Protein AF-A0AAX6HJN3-F1 (afdb_monomer_lite)

Secondary structure (DSSP, 8-state):
-PPEEEEEEEEEE--------GGGTTEEEEEEEEEE-STT-EEEEEPPPEESS-SSSSPPEEEEEEEEEEE--TT--HHHHHHTTTSSS-SEEEEEEEEEESSEETTEEPPPEEEEEEEEEHHHHHTSTTS-------

Structure (mmCIF, N/CA/C/O backbone):
data_AF-A0AAX6HJN3-F1
#
_entry.id   AF-A0AAX6HJN3-F1
#
loop_
_atom_site.group_PDB
_atom_site.id
_atom_site.type_symbol
_atom_site.label_atom_id
_atom_site.label_alt_id
_atom_site.label_comp_id
_atom_site.label_asym_id
_atom_site.label_entity_id
_atom_site.label_seq_id
_atom_site.pdbx_PDB_ins_code
_atom_site.Cartn_x
_atom_site.Cartn_y
_atom_site.Cartn_z
_atom_site.occupancy
_atom_site.B_iso_or_equiv
_atom_site.auth_seq_id
_atom_site.auth_comp_id
_atom_site.auth_asym_id
_atom_site.auth_atom_id
_atom_site.pdbx_PDB_model_num
ATOM 1 N N . MET A 1 1 ? -15.073 -3.217 27.275 1.00 48.47 1 MET A N 1
ATOM 2 C CA . MET A 1 1 ? -13.677 -3.539 26.899 1.00 48.47 1 MET A CA 1
ATOM 3 C C . MET A 1 1 ? -13.360 -2.800 25.612 1.00 48.47 1 MET A C 1
ATOM 5 O O . MET A 1 1 ? -14.174 -2.862 24.703 1.00 48.47 1 MET A O 1
ATOM 9 N N . ALA A 1 2 ? -12.245 -2.070 25.548 1.00 55.09 2 ALA A N 1
ATOM 10 C CA . ALA A 1 2 ? -11.807 -1.450 24.298 1.00 55.09 2 ALA A CA 1
ATOM 11 C C . ALA A 1 2 ? -11.325 -2.554 23.348 1.00 55.09 2 ALA A C 1
ATOM 13 O O . ALA A 1 2 ? -10.471 -3.352 23.735 1.00 55.09 2 ALA A O 1
ATOM 14 N N . ARG A 1 3 ? -11.895 -2.627 22.144 1.00 64.25 3 ARG A N 1
ATOM 15 C CA . ARG A 1 3 ? -11.409 -3.521 21.091 1.00 64.25 3 ARG A CA 1
ATOM 16 C C . ARG A 1 3 ? -10.126 -2.949 20.493 1.00 64.25 3 ARG A C 1
ATOM 18 O O . ARG A 1 3 ? -9.947 -1.734 20.440 1.00 64.25 3 ARG A O 1
ATOM 25 N N . LEU A 1 4 ? -9.223 -3.840 20.102 1.00 71.56 4 LEU A N 1
ATOM 26 C CA . LEU A 1 4 ? -8.003 -3.516 19.372 1.00 71.56 4 LEU A CA 1
ATOM 27 C C . LEU A 1 4 ? -8.235 -3.898 17.912 1.00 71.56 4 LEU A C 1
ATOM 29 O O . LEU A 1 4 ? -8.730 -4.992 17.641 1.00 71.56 4 LEU A O 1
ATOM 33 N N . LEU A 1 5 ? -7.880 -3.010 16.987 1.00 75.00 5 LEU A N 1
ATOM 34 C CA . LEU A 1 5 ? -7.784 -3.362 15.575 1.00 75.00 5 LEU A CA 1
ATOM 35 C C . LEU A 1 5 ? -6.346 -3.799 15.311 1.00 75.00 5 LEU A C 1
ATOM 37 O O . LEU A 1 5 ? -5.433 -2.976 15.360 1.00 75.00 5 LEU A O 1
ATOM 41 N N . GLN A 1 6 ? -6.158 -5.083 15.026 1.00 81.50 6 GLN A N 1
ATOM 42 C CA . GLN A 1 6 ? -4.899 -5.614 14.522 1.00 81.50 6 GLN A CA 1
ATOM 43 C C . GLN A 1 6 ? -5.065 -5.909 13.032 1.00 81.50 6 GLN A C 1
ATOM 45 O O . GLN A 1 6 ? -5.999 -6.603 12.636 1.00 81.50 6 GLN A O 1
ATOM 50 N N . CYS A 1 7 ? -4.178 -5.362 12.206 1.00 81.88 7 CYS A N 1
ATOM 51 C CA . CYS A 1 7 ? -4.206 -5.548 10.761 1.00 81.88 7 CYS A CA 1
ATOM 52 C C . CYS A 1 7 ? -2.803 -5.816 10.225 1.00 81.88 7 CYS A C 1
ATOM 54 O O . CYS A 1 7 ? -1.824 -5.214 10.663 1.00 81.88 7 CYS A O 1
ATOM 56 N N . ASP A 1 8 ? -2.735 -6.699 9.236 1.00 89.31 8 ASP A N 1
ATOM 57 C CA . ASP A 1 8 ? -1.552 -6.959 8.443 1.00 89.31 8 ASP A CA 1
ATOM 58 C C . ASP A 1 8 ? -1.795 -6.544 6.998 1.00 89.31 8 ASP A C 1
ATOM 60 O O . ASP A 1 8 ? -2.723 -7.024 6.349 1.00 89.31 8 ASP A O 1
ATOM 64 N N . VAL A 1 9 ? -0.926 -5.682 6.479 1.00 91.38 9 VAL A N 1
ATOM 65 C CA . VAL A 1 9 ? -0.953 -5.272 5.075 1.00 91.38 9 VAL A CA 1
ATOM 66 C C . VAL A 1 9 ? 0.311 -5.776 4.404 1.00 91.38 9 VAL A C 1
ATOM 68 O O . VAL A 1 9 ? 1.419 -5.416 4.805 1.00 91.38 9 VAL A O 1
ATOM 71 N N . ALA A 1 10 ? 0.137 -6.601 3.372 1.00 93.12 10 ALA A N 1
ATOM 72 C CA . ALA A 1 10 ? 1.219 -7.095 2.535 1.00 93.12 10 ALA A CA 1
ATOM 73 C C . ALA A 1 10 ? 1.133 -6.476 1.136 1.00 93.12 10 ALA A C 1
ATOM 75 O O . ALA A 1 10 ? 0.117 -6.588 0.453 1.00 93.12 10 ALA A O 1
ATOM 76 N N . VAL A 1 11 ? 2.219 -5.844 0.697 1.00 94.06 11 VAL A N 1
ATOM 77 C CA . VAL A 1 11 ? 2.393 -5.404 -0.688 1.00 94.06 11 VAL A CA 1
ATOM 78 C C . VAL A 1 11 ? 3.247 -6.454 -1.384 1.00 94.06 11 VAL A C 1
ATOM 80 O O . VAL A 1 11 ? 4.446 -6.558 -1.132 1.00 94.06 11 VAL A O 1
ATOM 83 N N . VAL A 1 12 ? 2.611 -7.254 -2.239 1.00 92.69 12 VAL A N 1
ATOM 84 C CA . VAL A 1 12 ? 3.250 -8.407 -2.887 1.00 92.69 12 VAL A CA 1
ATOM 85 C C . VAL A 1 12 ? 3.988 -7.961 -4.144 1.00 92.69 12 VAL A C 1
ATOM 87 O O . VAL A 1 12 ? 5.215 -7.854 -4.158 1.00 92.69 12 VAL A O 1
ATOM 90 N N . ARG A 1 13 ? 3.244 -7.645 -5.209 1.00 90.44 13 ARG A N 1
ATOM 91 C CA . ARG A 1 13 ? 3.823 -7.335 -6.516 1.00 90.44 13 ARG A CA 1
ATOM 92 C C . ARG A 1 13 ? 2.975 -6.374 -7.329 1.00 90.44 13 ARG A C 1
ATOM 94 O O . ARG A 1 13 ? 1.787 -6.209 -7.081 1.00 90.44 13 ARG A O 1
ATOM 101 N N . LEU A 1 14 ? 3.604 -5.805 -8.347 1.00 88.00 14 LEU A N 1
ATOM 102 C CA . LEU A 1 14 ? 2.959 -5.050 -9.409 1.00 88.00 14 LEU A CA 1
ATOM 103 C C . LEU A 1 14 ? 3.058 -5.847 -10.713 1.00 88.00 14 LEU A C 1
ATOM 105 O O . LEU A 1 14 ? 4.131 -6.334 -11.063 1.00 88.00 14 LEU A O 1
ATOM 109 N N . ALA A 1 15 ? 1.943 -5.973 -11.427 1.00 84.00 15 ALA A N 1
ATOM 110 C CA . ALA A 1 15 ? 1.882 -6.596 -12.747 1.00 84.00 15 ALA A CA 1
ATOM 111 C C . ALA A 1 15 ? 1.626 -5.540 -13.829 1.00 84.00 15 ALA A C 1
ATOM 113 O O . ALA A 1 15 ? 1.154 -4.446 -13.524 1.00 84.00 15 ALA A O 1
ATOM 114 N N . ASN A 1 16 ? 1.922 -5.892 -15.083 1.00 75.06 16 ASN A N 1
ATOM 115 C CA . ASN A 1 16 ? 1.588 -5.103 -16.276 1.00 75.06 16 ASN A CA 1
ATOM 116 C C . ASN A 1 16 ? 2.106 -3.655 -16.237 1.00 75.06 16 ASN A C 1
ATOM 118 O O . ASN A 1 16 ? 1.467 -2.738 -16.753 1.00 75.06 16 ASN A O 1
ATOM 122 N N . LEU A 1 17 ? 3.266 -3.428 -15.609 1.00 71.69 17 LEU A N 1
ATOM 123 C CA . LEU A 1 17 ? 3.943 -2.140 -15.700 1.00 71.69 17 LEU A CA 1
ATOM 124 C C . LEU A 1 17 ? 4.731 -2.088 -17.009 1.00 71.69 17 LEU A C 1
ATOM 126 O O . LEU A 1 17 ? 5.962 -2.162 -17.019 1.00 71.69 17 LEU A O 1
ATOM 130 N N . ASP A 1 18 ? 4.001 -1.978 -18.111 1.00 62.25 18 ASP A N 1
ATOM 131 C CA . ASP A 1 18 ? 4.603 -1.849 -19.424 1.00 62.25 18 ASP A CA 1
ATOM 132 C C . ASP A 1 18 ? 5.165 -0.434 -19.563 1.00 62.25 18 ASP A C 1
ATOM 134 O O . ASP A 1 18 ? 4.449 0.557 -19.685 1.00 62.25 18 ASP A O 1
ATOM 138 N N . VAL A 1 19 ? 6.494 -0.363 -19.503 1.00 55.97 19 VAL A N 1
ATOM 139 C CA . VAL A 1 19 ? 7.313 0.794 -19.870 1.00 55.97 19 VAL A CA 1
ATOM 140 C C . VAL A 1 19 ? 7.039 2.038 -19.018 1.00 55.97 19 VAL A C 1
ATOM 142 O O . VAL A 1 19 ? 6.317 2.967 -19.385 1.00 55.97 19 VAL A O 1
ATOM 145 N N . LEU A 1 20 ? 7.746 2.139 -17.888 1.00 62.28 20 LEU A N 1
ATOM 146 C CA . LEU A 1 20 ? 8.000 3.464 -17.328 1.00 62.28 20 LEU A CA 1
ATOM 147 C C . LEU A 1 20 ? 8.730 4.311 -18.385 1.00 62.28 20 LEU A C 1
ATOM 149 O O . LEU A 1 20 ? 9.643 3.805 -19.041 1.00 62.28 20 LEU A O 1
ATOM 153 N N . PRO A 1 21 ? 8.360 5.593 -18.558 1.00 60.59 21 PRO A N 1
ATOM 154 C CA . PRO A 1 21 ? 8.967 6.428 -19.585 1.00 60.59 21 PRO A CA 1
ATOM 155 C C . PRO A 1 21 ? 10.487 6.523 -19.369 1.00 60.59 21 PRO A C 1
ATOM 157 O O . PRO A 1 21 ? 10.930 6.449 -18.223 1.00 60.59 21 PRO A O 1
ATOM 160 N N . PRO A 1 22 ? 11.297 6.782 -20.413 1.00 59.22 22 PRO A N 1
ATOM 161 C CA . PRO A 1 22 ? 12.752 6.951 -20.285 1.00 59.22 22 PRO A CA 1
ATOM 162 C C . PRO A 1 22 ? 13.160 7.985 -19.221 1.00 59.22 22 PRO A C 1
ATOM 164 O O . PRO A 1 22 ? 14.198 7.868 -18.576 1.00 59.22 22 PRO A O 1
ATOM 167 N N . SER A 1 23 ? 12.291 8.970 -18.968 1.00 59.56 23 SER A N 1
ATOM 168 C CA . SER A 1 23 ? 12.425 9.967 -17.898 1.00 59.56 23 SER A CA 1
ATOM 169 C C . SER A 1 23 ? 12.353 9.402 -16.469 1.00 59.56 23 SER A C 1
ATOM 171 O O . SER A 1 23 ? 12.598 10.136 -15.511 1.00 59.56 23 SER A O 1
ATOM 173 N N . ALA A 1 24 ? 12.018 8.119 -16.311 1.00 65.19 24 ALA A N 1
ATOM 174 C CA . ALA A 1 24 ? 12.027 7.386 -15.052 1.00 65.19 24 ALA A CA 1
ATOM 175 C C . ALA A 1 24 ? 13.386 6.734 -14.742 1.00 65.19 24 ALA A C 1
ATOM 177 O O . ALA A 1 24 ? 13.545 6.209 -13.640 1.00 65.19 24 ALA A O 1
ATOM 178 N N . ALA A 1 25 ? 14.371 6.796 -15.647 1.00 71.50 25 ALA A N 1
ATOM 179 C CA . ALA A 1 25 ? 15.737 6.369 -15.353 1.00 71.50 25 ALA A CA 1
ATOM 180 C C . ALA A 1 25 ? 16.269 7.079 -14.090 1.00 71.50 25 ALA A C 1
ATOM 182 O O . ALA A 1 25 ? 16.057 8.279 -13.896 1.00 71.50 25 ALA A O 1
ATOM 183 N N . GLY A 1 26 ? 16.899 6.325 -13.183 1.00 76.62 26 GLY A N 1
ATOM 184 C CA . GLY A 1 26 ? 17.359 6.850 -11.887 1.00 76.62 26 GLY A CA 1
ATOM 185 C C . GLY A 1 26 ? 16.230 7.247 -10.921 1.00 76.62 26 GLY A C 1
ATOM 186 O O . GLY A 1 26 ? 16.444 8.022 -9.983 1.00 76.62 26 GLY A O 1
ATOM 187 N N . SER A 1 27 ? 15.010 6.763 -11.158 1.00 83.62 27 SER A N 1
ATOM 188 C CA . SER A 1 27 ? 13.889 6.888 -10.225 1.00 83.62 27 SER A CA 1
ATOM 189 C C . SER A 1 27 ? 13.656 5.590 -9.466 1.00 83.62 27 SER A C 1
ATOM 191 O O . SER A 1 27 ? 14.147 4.530 -9.847 1.00 83.62 27 SER A O 1
ATOM 193 N N . HIS A 1 28 ? 12.865 5.679 -8.402 1.00 88.44 28 HIS A N 1
ATOM 194 C CA . HIS A 1 28 ? 12.429 4.526 -7.634 1.00 88.44 28 HIS A CA 1
ATOM 195 C C . HIS A 1 28 ? 10.911 4.470 -7.495 1.00 88.44 28 HIS A C 1
ATOM 197 O O . HIS A 1 28 ? 10.273 5.496 -7.231 1.00 88.44 28 HIS A O 1
ATOM 203 N N . LEU A 1 29 ? 10.364 3.263 -7.606 1.00 89.94 29 LEU A N 1
ATOM 204 C CA . LEU A 1 29 ? 8.993 2.914 -7.272 1.00 89.94 29 LEU A CA 1
ATOM 205 C C . LEU A 1 29 ? 8.866 2.585 -5.790 1.00 89.94 29 LEU A C 1
ATOM 207 O O . LEU A 1 29 ? 9.736 1.944 -5.208 1.00 89.94 29 LEU A O 1
ATOM 211 N N . PHE A 1 30 ? 7.755 2.977 -5.191 1.00 93.31 30 PHE A N 1
ATOM 212 C CA . PHE A 1 30 ? 7.329 2.495 -3.884 1.00 93.31 30 PHE A CA 1
ATOM 213 C C . PHE A 1 30 ? 5.808 2.551 -3.811 1.00 93.31 30 PHE A C 1
ATOM 215 O O . PHE A 1 30 ? 5.179 3.388 -4.468 1.00 93.31 30 PHE A O 1
ATOM 222 N N . VAL A 1 31 ? 5.225 1.672 -3.007 1.00 94.69 31 VAL A N 1
ATOM 223 C CA . VAL A 1 31 ? 3.812 1.748 -2.663 1.00 94.69 31 VAL A CA 1
ATOM 224 C C . VAL A 1 31 ? 3.696 2.539 -1.373 1.00 94.69 31 VAL A C 1
ATOM 226 O O . VAL A 1 31 ? 4.447 2.348 -0.418 1.00 94.69 31 VAL A O 1
ATOM 229 N N . ARG A 1 32 ? 2.765 3.480 -1.363 1.00 95.81 32 ARG A N 1
ATOM 230 C CA . ARG A 1 32 ? 2.338 4.169 -0.156 1.00 95.81 32 ARG A CA 1
ATOM 231 C C . ARG A 1 32 ? 0.921 3.752 0.138 1.00 95.81 32 ARG A C 1
ATOM 233 O O . ARG A 1 32 ? 0.095 3.842 -0.758 1.00 95.81 32 ARG A O 1
ATOM 240 N N . TYR A 1 33 ? 0.623 3.385 1.370 1.00 94.06 33 TYR A N 1
ATOM 241 C CA . TYR A 1 33 ? -0.754 3.140 1.758 1.00 94.06 33 TYR A CA 1
ATOM 242 C C . TYR A 1 33 ? -1.147 3.869 3.029 1.00 94.06 33 TYR A C 1
ATOM 244 O O . TYR A 1 33 ? -0.301 4.327 3.806 1.00 94.06 33 TYR A O 1
ATOM 252 N N . TYR A 1 34 ? -2.457 4.034 3.180 1.00 90.25 34 TYR A N 1
ATOM 253 C CA . TYR A 1 34 ? -3.063 4.772 4.267 1.00 90.25 34 TYR A CA 1
ATOM 254 C C . TYR A 1 34 ? -4.104 3.923 4.976 1.00 90.25 34 TYR A C 1
ATOM 256 O O . TYR A 1 34 ? -4.993 3.363 4.338 1.00 90.25 34 TYR A O 1
ATOM 264 N N . ILE A 1 35 ? -4.010 3.895 6.300 1.00 85.69 35 ILE A N 1
ATOM 265 C CA . ILE A 1 35 ? -4.971 3.235 7.179 1.00 85.69 35 ILE A CA 1
ATOM 266 C C . ILE A 1 35 ? -5.645 4.313 8.013 1.00 85.69 35 ILE A C 1
ATOM 268 O O . ILE A 1 35 ? -4.973 5.037 8.751 1.00 85.69 35 ILE A O 1
ATOM 272 N N . ALA A 1 36 ? -6.959 4.458 7.864 1.00 78.56 36 ALA A N 1
ATOM 273 C CA . ALA A 1 36 ? -7.739 5.354 8.703 1.00 78.56 36 ALA A CA 1
ATOM 274 C C . ALA A 1 36 ? -7.740 4.840 10.151 1.00 78.56 36 ALA A C 1
ATOM 276 O O . ALA A 1 36 ? -7.937 3.654 10.389 1.00 78.56 36 ALA A O 1
ATOM 277 N N . ILE A 1 37 ? -7.513 5.742 11.106 1.00 74.50 37 ILE A N 1
ATOM 278 C CA . ILE A 1 37 ? -7.500 5.436 12.549 1.00 74.50 37 ILE A CA 1
ATOM 279 C C . ILE A 1 37 ? -8.503 6.306 13.316 1.00 74.50 37 ILE A C 1
ATOM 281 O O . ILE A 1 37 ? -8.273 6.656 14.471 1.00 74.50 37 ILE A O 1
ATOM 285 N N . GLY A 1 38 ? -9.569 6.727 12.630 1.00 69.12 38 GLY A N 1
ATOM 286 C CA . GLY A 1 38 ? -10.606 7.585 13.194 1.00 69.12 38 GLY A CA 1
ATOM 287 C C . GLY A 1 38 ? -10.204 9.047 13.386 1.00 69.12 38 GLY A C 1
ATOM 288 O O . GLY A 1 38 ? -9.066 9.463 13.155 1.00 69.12 38 GLY A O 1
ATOM 289 N N . GLY A 1 39 ? -11.184 9.884 13.738 1.00 68.75 39 GLY A N 1
ATOM 290 C CA . GLY A 1 39 ? -10.975 11.317 13.994 1.00 68.75 39 GLY A CA 1
ATOM 291 C C . GLY A 1 39 ? -10.359 12.108 12.827 1.00 68.75 39 GLY A C 1
ATOM 292 O O . GLY A 1 39 ? -9.673 13.104 13.057 1.00 68.75 39 GLY A O 1
ATOM 293 N N . GLY A 1 40 ? -10.534 11.644 11.582 1.00 73.00 40 GLY A N 1
ATOM 294 C CA . GLY A 1 40 ? -9.900 12.221 10.387 1.00 73.00 40 GLY A CA 1
ATOM 295 C C . GLY A 1 40 ? -8.389 11.973 10.280 1.00 73.00 40 GLY A C 1
ATOM 296 O O . GLY A 1 40 ? -7.733 12.525 9.395 1.00 73.00 40 GLY A O 1
ATOM 297 N N . LYS A 1 41 ? -7.822 11.154 11.171 1.00 77.00 41 LYS A N 1
ATOM 298 C CA . LYS A 1 41 ? -6.408 10.781 11.181 1.00 77.00 41 LYS A CA 1
ATOM 299 C C . LYS A 1 41 ? -6.199 9.491 10.393 1.00 77.00 41 LYS A C 1
ATOM 301 O O . LYS A 1 41 ? -7.069 8.625 10.314 1.00 77.00 41 LYS A O 1
ATOM 306 N N . ARG A 1 42 ? -5.005 9.359 9.821 1.00 84.50 42 ARG A N 1
ATOM 307 C CA . ARG A 1 42 ? -4.576 8.162 9.097 1.00 84.50 42 ARG A CA 1
ATOM 308 C C . ARG A 1 42 ? -3.102 7.889 9.329 1.00 84.50 42 ARG A C 1
ATOM 310 O O . ARG A 1 42 ? -2.301 8.824 9.381 1.00 84.50 42 ARG A O 1
ATOM 317 N N . ILE A 1 43 ? -2.750 6.617 9.415 1.00 86.44 43 IL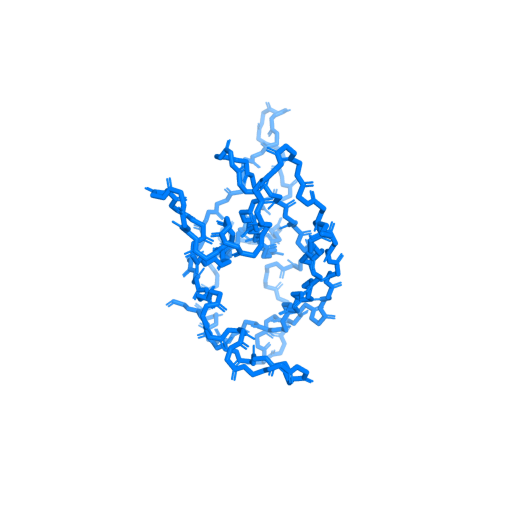E A N 1
ATOM 318 C CA . ILE A 1 43 ? -1.368 6.156 9.380 1.00 86.44 43 ILE A CA 1
ATOM 319 C C . ILE A 1 43 ? -0.955 6.082 7.917 1.00 86.44 43 ILE A C 1
ATOM 321 O O . ILE A 1 43 ? -1.690 5.547 7.093 1.00 86.44 43 ILE A O 1
ATOM 325 N N . ARG A 1 44 ? 0.210 6.639 7.592 1.00 93.12 44 ARG A N 1
ATOM 326 C CA . ARG A 1 44 ? 0.835 6.505 6.276 1.00 93.12 44 ARG A CA 1
ATOM 327 C C . ARG A 1 44 ? 2.009 5.547 6.396 1.00 93.12 44 ARG A C 1
ATOM 329 O O . ARG A 1 44 ? 2.897 5.792 7.209 1.00 93.12 44 ARG A O 1
ATOM 336 N N . VAL A 1 45 ? 2.054 4.553 5.522 1.00 94.50 45 VAL A N 1
ATOM 337 C CA . VAL A 1 45 ? 3.182 3.630 5.404 1.00 94.50 45 VAL A CA 1
ATOM 338 C C . VAL A 1 45 ? 3.737 3.711 3.986 1.00 94.50 45 VAL A C 1
ATOM 340 O O . VAL A 1 45 ? 2.978 3.693 3.020 1.00 94.50 45 VAL A O 1
ATOM 343 N N . ASP A 1 46 ? 5.056 3.844 3.866 1.00 95.50 46 ASP A N 1
ATOM 344 C CA . ASP A 1 46 ? 5.774 3.792 2.592 1.00 95.50 46 ASP A CA 1
ATOM 345 C C . ASP A 1 46 ? 6.600 2.502 2.586 1.00 95.50 46 ASP A C 1
ATOM 347 O O . ASP A 1 46 ? 7.363 2.276 3.523 1.00 95.50 46 ASP A O 1
ATOM 351 N N . THR A 1 47 ? 6.480 1.691 1.536 1.00 95.62 47 THR A N 1
ATOM 352 C CA . THR A 1 47 ? 7.300 0.484 1.376 1.00 95.62 47 THR A CA 1
ATOM 353 C C . THR A 1 47 ? 8.749 0.821 1.024 1.00 95.62 47 THR A C 1
ATOM 355 O O . THR A 1 47 ? 9.083 1.962 0.661 1.00 95.62 47 THR A O 1
ATOM 358 N N . ARG A 1 48 ? 9.617 -0.197 0.992 1.00 94.25 48 ARG A N 1
ATOM 359 C CA . ARG A 1 48 ? 10.943 -0.080 0.379 1.00 94.25 48 ARG A CA 1
ATOM 360 C C . ARG A 1 48 ? 10.843 0.423 -1.063 1.00 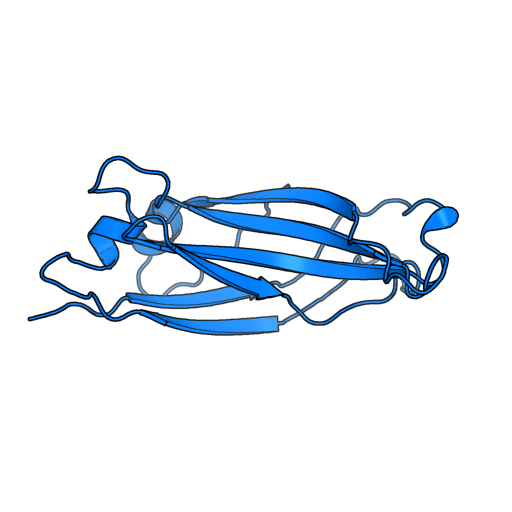94.25 48 ARG A C 1
ATOM 362 O O . ARG A 1 48 ? 9.866 0.198 -1.785 1.00 94.25 48 ARG A O 1
ATOM 369 N N . LYS A 1 49 ? 11.893 1.119 -1.483 1.00 91.62 49 LYS A N 1
ATOM 370 C CA . LYS A 1 49 ? 12.027 1.673 -2.829 1.00 91.62 49 LYS A CA 1
ATOM 371 C C . LYS A 1 49 ? 12.672 0.644 -3.750 1.00 91.62 49 LYS A C 1
ATOM 373 O O . LYS A 1 49 ? 13.738 0.131 -3.428 1.00 91.62 49 LYS A O 1
ATOM 378 N N . LEU A 1 50 ? 12.063 0.399 -4.902 1.00 88.06 50 LEU A N 1
ATOM 379 C CA . LEU A 1 50 ? 12.592 -0.457 -5.962 1.00 88.06 50 LEU A CA 1
ATOM 380 C C . LEU A 1 50 ? 13.048 0.412 -7.141 1.00 88.06 50 LEU A C 1
ATOM 382 O O . LEU A 1 50 ? 12.406 1.425 -7.410 1.00 88.06 50 LEU A O 1
ATOM 386 N N . PRO A 1 51 ? 14.148 0.091 -7.837 1.00 83.50 51 PRO A N 1
ATOM 387 C CA . PRO A 1 51 ? 14.574 0.852 -9.011 1.00 83.50 51 PRO A CA 1
ATOM 388 C C . PRO A 1 51 ? 13.516 0.825 -10.127 1.00 83.50 51 PRO A C 1
ATOM 390 O O . PRO A 1 51 ? 12.899 -0.202 -10.404 1.00 83.50 51 PRO A O 1
ATOM 393 N N . CYS A 1 52 ? 13.310 1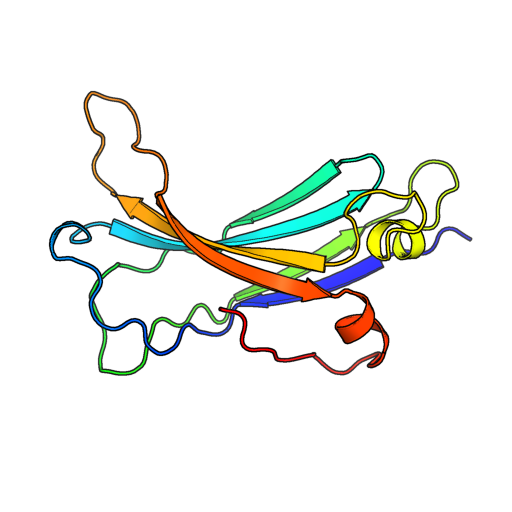.973 -10.774 1.00 76.06 52 CYS A N 1
ATOM 394 C CA . CYS A 1 52 ? 12.518 2.088 -11.994 1.00 76.06 52 CYS A CA 1
ATOM 395 C C . CYS A 1 52 ? 13.352 1.595 -13.182 1.00 76.06 52 CYS A C 1
ATOM 397 O O . CYS A 1 52 ? 14.308 2.265 -13.567 1.00 76.06 52 CYS A O 1
ATOM 399 N N . GLY A 1 53 ? 12.966 0.471 -13.784 1.00 64.94 53 GLY A N 1
ATOM 400 C CA . GLY A 1 53 ? 13.702 -0.117 -14.903 1.00 64.94 53 GLY A CA 1
ATOM 401 C C . GLY A 1 53 ? 14.902 -0.927 -14.415 1.00 64.94 53 GLY A C 1
ATOM 402 O O . GLY A 1 53 ? 15.910 -0.382 -13.975 1.00 64.94 53 GLY A O 1
ATOM 403 N N . GLY A 1 54 ? 14.765 -2.247 -14.476 1.00 53.62 54 GLY A N 1
ATOM 404 C CA . GLY A 1 54 ? 15.770 -3.191 -14.003 1.00 53.62 54 GLY A CA 1
ATOM 405 C C . GLY A 1 54 ? 15.102 -4.476 -13.543 1.00 53.62 54 GLY A C 1
ATOM 406 O O . GLY A 1 54 ? 14.854 -4.647 -12.356 1.00 53.62 54 GLY A O 1
ATOM 407 N N . GLY A 1 55 ? 14.774 -5.356 -14.485 1.00 54.53 55 GLY A N 1
ATOM 408 C CA . GLY A 1 55 ? 14.285 -6.691 -14.160 1.00 54.53 55 GLY A CA 1
ATOM 409 C C . GLY A 1 55 ? 13.535 -7.343 -15.306 1.00 54.53 55 GLY A C 1
ATOM 410 O O . GLY A 1 55 ? 12.664 -6.718 -15.899 1.00 54.53 55 GLY A O 1
ATOM 411 N N . THR A 1 56 ? 13.939 -8.581 -15.597 1.00 56.31 56 THR A N 1
ATOM 412 C CA . THR A 1 56 ? 13.271 -9.638 -16.378 1.00 56.31 56 THR A CA 1
ATOM 413 C C . THR A 1 56 ? 11.754 -9.491 -16.388 1.00 56.31 56 THR A C 1
ATOM 415 O O . THR A 1 56 ? 11.237 -9.141 -15.344 1.00 56.31 56 THR A O 1
ATOM 418 N N . GLY A 1 57 ? 11.057 -9.798 -17.490 1.00 60.94 57 GLY A N 1
ATOM 419 C CA . GLY A 1 57 ? 9.626 -9.513 -17.755 1.00 60.94 57 GLY A CA 1
ATOM 420 C C . GLY A 1 57 ? 8.547 -9.861 -16.701 1.00 60.94 57 GLY A C 1
ATOM 421 O O . GLY A 1 57 ? 7.364 -9.714 -16.984 1.00 60.94 57 GLY A O 1
ATOM 422 N N . GLU A 1 58 ? 8.913 -10.283 -15.494 1.00 70.88 58 GLU A N 1
ATOM 423 C CA . GLU A 1 58 ? 8.099 -10.219 -14.285 1.00 70.88 58 GLU A CA 1
ATOM 424 C C . GLU A 1 58 ? 8.171 -8.818 -13.636 1.00 70.88 58 GLU A C 1
ATOM 426 O O . GLU A 1 58 ? 9.246 -8.280 -13.378 1.00 70.88 58 GLU A O 1
ATOM 431 N N . GLY A 1 59 ? 7.019 -8.203 -13.352 1.00 76.69 59 GLY A N 1
ATOM 432 C CA . GLY A 1 59 ? 6.961 -6.868 -12.744 1.00 76.69 59 GLY A CA 1
ATOM 433 C C . GLY A 1 59 ? 7.544 -6.779 -11.314 1.00 76.69 59 GLY A C 1
ATOM 434 O O . GLY A 1 59 ? 7.882 -7.794 -10.701 1.00 76.69 59 GLY A O 1
ATOM 435 N N . PRO A 1 60 ? 7.668 -5.560 -10.747 1.00 85.25 60 PRO A N 1
ATOM 436 C CA . PRO A 1 60 ? 8.314 -5.332 -9.450 1.00 85.25 60 PRO A CA 1
ATOM 437 C C . PRO A 1 60 ? 7.676 -6.109 -8.284 1.00 85.25 60 PRO A C 1
ATOM 439 O O . PRO A 1 60 ? 6.451 -6.124 -8.143 1.00 85.25 60 PRO A O 1
ATOM 442 N N . ARG A 1 61 ? 8.512 -6.678 -7.401 1.00 89.25 61 ARG A N 1
ATOM 443 C CA . ARG A 1 61 ? 8.093 -7.396 -6.182 1.00 89.25 61 ARG A CA 1
ATOM 444 C C . ARG A 1 61 ? 8.597 -6.718 -4.905 1.00 89.25 61 ARG A C 1
ATOM 446 O O . ARG A 1 61 ? 9.800 -6.495 -4.721 1.00 89.25 61 ARG A O 1
ATOM 453 N N . TRP A 1 62 ? 7.663 -6.383 -4.020 1.00 92.44 62 TRP A N 1
ATOM 454 C CA . TRP A 1 62 ? 7.956 -5.837 -2.695 1.00 92.44 62 TRP A CA 1
ATOM 455 C C . TRP A 1 62 ? 8.055 -6.939 -1.652 1.00 92.44 62 TRP A C 1
ATOM 457 O O . TRP A 1 62 ? 8.983 -6.889 -0.849 1.00 92.44 62 TRP A O 1
ATOM 467 N N . ASP A 1 63 ? 7.150 -7.920 -1.684 1.00 92.62 63 ASP A N 1
ATOM 468 C CA . ASP A 1 63 ? 7.054 -8.990 -0.681 1.00 92.62 63 ASP A CA 1
ATOM 469 C C . ASP A 1 63 ? 7.223 -8.443 0.753 1.00 92.62 63 ASP A C 1
ATOM 471 O O . ASP A 1 63 ? 7.943 -8.993 1.586 1.00 92.62 63 ASP A O 1
ATOM 475 N N . GLU A 1 64 ? 6.610 -7.283 1.007 1.00 94.06 64 GLU A N 1
ATOM 476 C CA . GLU A 1 64 ? 6.790 -6.505 2.229 1.00 94.06 64 GLU A CA 1
ATOM 477 C C . GLU A 1 64 ? 5.484 -6.475 3.013 1.00 94.06 64 GLU A C 1
ATOM 479 O O . GLU A 1 64 ? 4.427 -6.161 2.462 1.00 94.06 64 GLU A O 1
ATOM 484 N N . ARG A 1 65 ? 5.567 -6.785 4.308 1.00 93.19 65 ARG A N 1
ATOM 485 C CA . ARG A 1 65 ? 4.435 -6.799 5.233 1.00 93.19 65 ARG A CA 1
ATOM 486 C C . ARG A 1 65 ? 4.672 -5.801 6.353 1.00 93.19 65 ARG A C 1
ATOM 488 O O . ARG A 1 65 ? 5.752 -5.784 6.938 1.00 93.19 65 ARG A O 1
ATOM 495 N N . ALA A 1 66 ? 3.644 -5.029 6.682 1.00 91.88 66 ALA A N 1
ATOM 496 C CA . ALA A 1 66 ? 3.588 -4.298 7.938 1.00 91.88 66 ALA A CA 1
ATOM 497 C C . ALA A 1 66 ? 2.412 -4.789 8.777 1.00 91.88 66 ALA A C 1
ATOM 499 O O . ALA A 1 66 ? 1.323 -5.038 8.257 1.00 91.88 66 ALA A O 1
ATOM 500 N N . SER A 1 67 ? 2.649 -4.869 10.081 1.00 90.38 67 SER A N 1
ATOM 501 C CA . SER A 1 67 ? 1.641 -5.174 11.089 1.00 90.38 67 SER A CA 1
ATOM 502 C C . SER A 1 67 ? 1.331 -3.901 11.862 1.00 90.38 67 SER A C 1
ATOM 504 O O . SER A 1 67 ? 2.245 -3.195 12.293 1.00 90.38 67 SER A O 1
ATOM 506 N N . LEU A 1 68 ? 0.049 -3.596 12.026 1.00 85.31 68 LEU A N 1
ATOM 507 C CA . LEU A 1 68 ? -0.416 -2.434 12.767 1.00 85.31 68 LEU A CA 1
ATOM 508 C C . LEU A 1 68 ? -1.382 -2.860 13.860 1.00 85.31 68 LEU A C 1
ATOM 510 O O . LEU A 1 68 ? -2.280 -3.670 13.636 1.00 85.31 68 LEU A O 1
ATOM 514 N N . GLU A 1 69 ? -1.218 -2.241 15.021 1.00 83.94 69 GLU A N 1
ATOM 515 C CA . GLU A 1 69 ? -2.126 -2.358 16.150 1.00 83.94 69 GLU A CA 1
ATOM 516 C C . GLU A 1 69 ? -2.669 -0.964 16.475 1.00 83.94 69 GLU A C 1
ATOM 518 O O . GLU A 1 69 ? -1.913 -0.028 16.744 1.00 83.94 69 GLU A O 1
ATOM 523 N N . CYS A 1 70 ? -3.989 -0.814 16.409 1.00 73.06 70 CYS A N 1
ATOM 524 C CA . CYS A 1 70 ? -4.684 0.425 16.718 1.00 73.06 70 CYS A CA 1
ATOM 525 C C . CYS A 1 70 ? -5.544 0.225 17.964 1.00 73.06 70 CYS A C 1
ATOM 527 O O . CYS A 1 70 ? -6.413 -0.650 18.017 1.00 73.06 70 CYS A O 1
ATOM 529 N N . ARG A 1 71 ? -5.322 1.081 18.963 1.00 71.44 71 ARG A N 1
ATOM 530 C CA . ARG A 1 71 ? -6.114 1.121 20.190 1.00 71.44 71 ARG A CA 1
ATOM 531 C C . ARG A 1 71 ? -7.098 2.278 20.119 1.00 71.44 71 ARG A C 1
ATOM 533 O O . ARG A 1 71 ? -6.683 3.418 19.926 1.00 71.44 71 ARG A O 1
ATOM 540 N N . GLY A 1 72 ? -8.386 1.981 20.286 1.00 59.81 72 GLY A N 1
ATOM 541 C CA . GLY A 1 72 ? -9.428 3.005 20.335 1.00 59.81 72 GLY A CA 1
ATOM 542 C C . GLY A 1 72 ? -9.164 3.998 21.464 1.00 59.81 72 GLY A C 1
ATOM 543 O O . GLY A 1 72 ? -8.870 3.599 22.595 1.00 59.81 72 GLY A O 1
ATOM 544 N N . GLY A 1 73 ? -9.250 5.290 21.155 1.00 57.72 73 GLY A N 1
ATOM 545 C CA . GLY A 1 73 ? -9.164 6.370 22.134 1.00 57.72 73 GLY A CA 1
ATOM 546 C C . GLY A 1 73 ? -10.538 6.997 22.354 1.00 57.72 73 GLY A C 1
ATOM 547 O O . GLY A 1 73 ? -11.205 7.345 21.393 1.00 57.72 73 GLY A O 1
ATOM 548 N N . GLY A 1 74 ? -10.952 7.189 23.611 1.00 58.06 74 GLY A N 1
ATOM 549 C CA . GLY A 1 74 ? -12.104 8.048 23.920 1.00 58.06 74 GLY A CA 1
ATOM 550 C C . GLY A 1 74 ? -13.500 7.459 23.668 1.00 58.06 74 GLY A C 1
ATOM 551 O O . GLY A 1 74 ? -14.419 8.214 23.380 1.00 58.06 74 GLY A O 1
ATOM 552 N N . GLY A 1 75 ? -13.689 6.144 23.819 1.00 58.62 75 GLY A N 1
ATOM 553 C CA . GLY A 1 75 ? -15.025 5.527 23.868 1.00 58.62 75 GLY A CA 1
ATOM 554 C C . GLY A 1 75 ? -15.611 5.065 22.528 1.00 58.62 75 GLY A C 1
ATOM 555 O O . GLY A 1 75 ? -16.668 4.440 22.544 1.00 58.62 75 GLY A O 1
ATOM 556 N N . THR A 1 76 ? -14.933 5.298 21.401 1.00 60.12 76 THR A N 1
ATOM 557 C CA . THR A 1 76 ? -15.289 4.727 20.091 1.00 60.12 76 THR A CA 1
ATOM 558 C C . THR A 1 76 ? -14.569 3.399 19.827 1.00 60.12 76 THR A C 1
ATOM 560 O O . THR A 1 76 ? -13.421 3.197 20.235 1.00 60.12 76 THR A O 1
ATOM 563 N N . ASP A 1 77 ? -15.267 2.460 19.177 1.00 71.19 77 ASP A N 1
ATOM 564 C CA . ASP A 1 77 ? -14.698 1.180 18.738 1.00 71.19 77 ASP A CA 1
ATOM 565 C C . ASP A 1 77 ? -13.816 1.433 17.494 1.00 71.19 77 ASP A C 1
ATOM 567 O O . ASP A 1 77 ? -14.323 1.927 16.485 1.00 71.19 77 ASP A O 1
ATOM 571 N N . PRO A 1 78 ? -12.504 1.133 17.525 1.00 67.81 78 PRO A N 1
ATOM 572 C CA . PRO A 1 78 ? -11.621 1.372 16.382 1.00 67.81 78 PRO A CA 1
ATOM 573 C C . PRO A 1 78 ? -12.015 0.563 15.137 1.00 67.81 78 PRO A C 1
ATOM 575 O O . PRO A 1 78 ? -11.666 0.961 14.027 1.00 67.81 78 PRO A O 1
ATOM 578 N N . LEU A 1 79 ? -12.765 -0.535 15.295 1.00 71.06 79 LEU A N 1
ATOM 579 C CA . LEU A 1 79 ? -13.340 -1.272 14.170 1.00 71.06 79 LEU A CA 1
ATOM 580 C C . LEU A 1 79 ? -14.490 -0.496 13.515 1.00 71.06 79 LEU A C 1
ATOM 582 O O . LEU A 1 79 ? -14.532 -0.396 12.295 1.00 71.06 79 LEU A O 1
ATOM 586 N N . GLU A 1 80 ? -15.382 0.101 14.308 1.00 71.62 80 GLU A N 1
ATOM 587 C CA . GLU A 1 80 ? -16.455 0.977 13.810 1.00 71.62 80 GLU A CA 1
ATOM 588 C C . GLU A 1 80 ? -15.877 2.190 13.072 1.00 71.62 80 GLU A C 1
ATOM 590 O O . GLU A 1 80 ? -16.354 2.568 12.004 1.00 71.62 80 GLU A O 1
ATOM 595 N N . GLU A 1 81 ? -14.799 2.782 13.588 1.00 68.50 81 GLU A N 1
ATOM 596 C CA . GLU A 1 81 ? -14.133 3.902 12.917 1.00 68.50 81 GLU A CA 1
ATOM 597 C C . GLU A 1 81 ? -13.469 3.491 11.596 1.00 68.50 81 GLU A C 1
ATOM 599 O O . GLU A 1 81 ? -13.574 4.225 10.609 1.00 68.50 81 GLU A O 1
ATOM 604 N N . ALA A 1 82 ? -12.835 2.314 11.550 1.00 66.12 82 ALA A N 1
ATOM 605 C CA . ALA A 1 82 ? -12.304 1.738 10.315 1.00 66.12 82 ALA A CA 1
ATOM 606 C C . ALA A 1 82 ? -13.424 1.380 9.321 1.00 66.12 82 ALA A C 1
ATOM 608 O O . ALA A 1 82 ? -13.274 1.570 8.122 1.00 66.12 82 ALA A O 1
ATOM 609 N N . LEU A 1 83 ? -14.588 0.946 9.794 1.00 69.31 83 LEU A N 1
ATOM 610 C CA . LEU A 1 83 ? -15.754 0.652 8.956 1.00 69.31 83 LEU A CA 1
ATOM 611 C C . LEU A 1 83 ? -16.538 1.906 8.528 1.00 69.31 83 LEU A C 1
ATOM 613 O O . LEU A 1 83 ? -17.444 1.819 7.703 1.00 69.31 83 LEU A O 1
ATOM 617 N N . GLY A 1 84 ? -16.173 3.090 9.029 1.00 63.19 84 GLY A N 1
ATOM 618 C CA . GLY A 1 84 ? -16.807 4.356 8.659 1.00 63.19 84 GLY A CA 1
ATOM 619 C C . GLY A 1 84 ? -18.033 4.745 9.496 1.00 63.19 84 GLY A C 1
ATOM 620 O O . GLY A 1 84 ? -18.727 5.691 9.117 1.00 63.19 84 GLY A O 1
ATOM 621 N N . GLY A 1 85 ? -18.260 4.111 10.653 1.00 54.19 85 GLY A N 1
ATOM 622 C CA . GLY A 1 85 ? -19.384 4.333 11.583 1.00 54.19 85 GLY A CA 1
ATOM 623 C C . GLY A 1 85 ? -19.528 5.754 12.163 1.00 54.19 85 GLY A C 1
ATOM 624 O O . GLY A 1 85 ? -20.478 6.040 12.883 1.00 54.19 85 GLY A O 1
ATOM 625 N N . GLY A 1 86 ? -18.635 6.687 11.815 1.00 50.12 86 GLY A N 1
ATOM 626 C CA . GLY A 1 86 ? -18.715 8.117 12.155 1.00 50.12 86 GLY A CA 1
ATOM 627 C C . GLY A 1 86 ? -19.015 9.053 10.973 1.00 50.12 86 GLY A C 1
ATOM 628 O O . GLY A 1 86 ? -18.826 10.263 11.093 1.00 50.12 86 GLY A O 1
ATOM 629 N N . GLY A 1 87 ? -19.408 8.524 9.807 1.00 43.44 87 GLY A N 1
ATOM 630 C CA . GLY A 1 87 ? -19.812 9.325 8.642 1.00 43.44 87 GLY A CA 1
ATOM 631 C C . GLY A 1 87 ? -18.671 9.923 7.804 1.00 43.44 87 GLY A C 1
ATOM 632 O O . GLY A 1 87 ? -18.927 10.776 6.954 1.00 43.44 87 GLY A O 1
ATOM 633 N N . ARG A 1 88 ? -17.408 9.508 7.998 1.00 50.50 88 ARG A N 1
ATOM 634 C CA . ARG A 1 88 ? -16.266 9.979 7.186 1.00 50.50 88 ARG A CA 1
ATOM 635 C C . ARG A 1 88 ? -15.230 8.884 6.890 1.00 50.50 88 ARG A C 1
ATOM 637 O O . ARG A 1 88 ? -14.505 8.464 7.779 1.00 50.50 88 ARG A O 1
ATOM 644 N N . SER A 1 89 ? -15.114 8.527 5.605 1.00 50.03 89 SER A N 1
ATOM 645 C CA . SER A 1 89 ? -13.912 8.067 4.867 1.00 50.03 89 SER A CA 1
ATOM 646 C C . SER A 1 89 ? -13.041 6.918 5.426 1.00 50.03 89 SER A C 1
ATOM 648 O O . SER A 1 89 ? -11.928 6.738 4.934 1.00 50.03 89 SER A O 1
ATOM 650 N N . GLY A 1 90 ? -13.497 6.148 6.417 1.00 60.09 90 GLY A N 1
ATOM 651 C CA . GLY A 1 90 ? -12.711 5.063 7.025 1.00 60.09 90 GLY A CA 1
ATOM 652 C C . GLY A 1 90 ? -12.671 3.754 6.234 1.00 60.09 90 GLY A C 1
ATOM 653 O O . GLY A 1 90 ? -11.721 2.999 6.392 1.00 60.09 90 GLY A O 1
ATOM 654 N N . ALA A 1 91 ? -13.649 3.524 5.351 1.00 73.88 91 ALA A N 1
ATOM 655 C CA . ALA A 1 91 ? -14.056 2.193 4.892 1.00 73.88 91 ALA A CA 1
ATOM 656 C C . ALA A 1 91 ? -13.048 1.402 4.040 1.00 73.88 91 ALA A C 1
ATOM 658 O O . ALA A 1 91 ? -13.341 0.257 3.711 1.00 73.88 91 ALA A O 1
ATOM 659 N N . ALA A 1 92 ? -11.889 1.959 3.678 1.00 84.31 92 ALA A N 1
ATOM 660 C CA . ALA A 1 92 ? -10.908 1.269 2.847 1.00 84.31 92 ALA A CA 1
ATOM 661 C C . ALA A 1 92 ? -9.457 1.639 3.178 1.00 84.31 92 ALA A C 1
ATOM 663 O O . ALA A 1 92 ? -9.141 2.772 3.552 1.00 84.31 92 ALA A O 1
ATOM 664 N N . VAL A 1 93 ? -8.553 0.683 2.963 1.00 88.31 93 VAL A N 1
ATOM 665 C CA . VAL A 1 93 ? -7.113 0.930 2.877 1.00 88.31 93 VAL A CA 1
ATOM 666 C C . VAL A 1 93 ? -6.811 1.483 1.488 1.00 88.31 93 VAL A C 1
ATOM 668 O O . VAL A 1 93 ? -7.085 0.831 0.482 1.00 88.31 93 VAL A O 1
ATOM 671 N N . GLN A 1 94 ? -6.241 2.686 1.428 1.00 91.38 94 GLN A N 1
ATOM 672 C CA . GLN A 1 94 ? -5.897 3.345 0.165 1.00 91.38 94 GLN A CA 1
ATOM 673 C C . GLN A 1 94 ? -4.440 3.092 -0.184 1.00 91.38 94 GLN A C 1
ATOM 675 O O . GLN A 1 94 ? -3.568 3.382 0.630 1.00 91.38 94 GLN A O 1
ATOM 680 N N . PHE A 1 95 ? -4.169 2.650 -1.404 1.00 93.94 95 PHE A N 1
ATOM 681 C CA . PHE A 1 95 ? -2.843 2.400 -1.951 1.00 93.94 95 PHE A CA 1
ATOM 682 C C . PHE A 1 95 ? -2.532 3.414 -3.054 1.00 93.94 95 PHE A C 1
ATOM 684 O O . PHE A 1 95 ? -3.365 3.736 -3.895 1.00 93.94 95 PHE A O 1
ATOM 691 N N . GLU A 1 96 ? -1.304 3.911 -3.069 1.00 95.00 96 GLU A N 1
ATOM 692 C CA . GLU A 1 96 ? -0.748 4.798 -4.079 1.00 95.00 96 GLU A CA 1
ATOM 693 C C . GLU A 1 96 ? 0.543 4.177 -4.613 1.00 95.00 96 GLU A C 1
ATOM 695 O O . GLU A 1 96 ? 1.523 4.039 -3.876 1.00 95.00 96 GLU A O 1
ATOM 700 N N . LEU A 1 97 ? 0.586 3.871 -5.909 1.00 92.94 97 LEU A N 1
ATOM 701 C CA . LEU A 1 97 ? 1.845 3.573 -6.584 1.00 92.94 97 LEU A CA 1
ATOM 702 C C . LEU A 1 97 ? 2.556 4.893 -6.863 1.00 92.94 9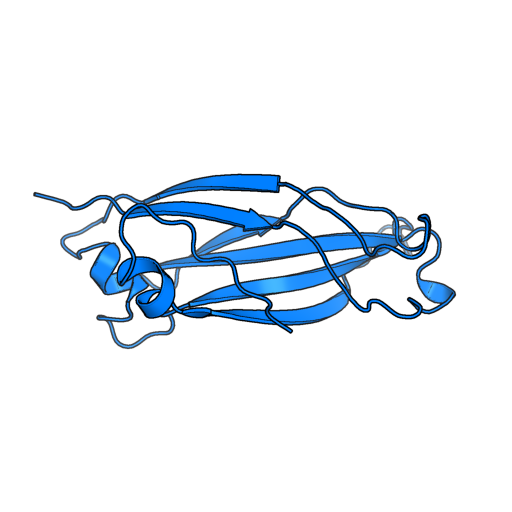7 LEU A C 1
ATOM 704 O O . LEU A 1 97 ? 2.011 5.776 -7.530 1.00 92.94 97 LEU A O 1
ATOM 708 N N . ARG A 1 98 ? 3.778 5.052 -6.359 1.00 91.88 98 ARG A N 1
ATOM 709 C CA . ARG A 1 98 ? 4.516 6.312 -6.459 1.00 91.88 98 ARG A CA 1
ATOM 710 C C . ARG A 1 98 ? 5.889 6.103 -7.066 1.00 91.88 98 ARG A C 1
ATOM 712 O O . ARG A 1 98 ? 6.558 5.110 -6.817 1.00 91.88 98 ARG A O 1
ATOM 719 N N . CYS A 1 99 ? 6.325 7.094 -7.832 1.00 88.50 99 CYS A N 1
ATOM 720 C CA . CYS A 1 99 ? 7.648 7.151 -8.433 1.00 88.50 99 CYS A CA 1
ATOM 721 C C . CYS A 1 99 ? 8.374 8.407 -7.964 1.00 88.50 99 CYS A C 1
ATOM 723 O O . CYS A 1 99 ? 7.823 9.506 -8.003 1.00 88.50 99 CYS A O 1
ATOM 725 N N . ARG A 1 100 ? 9.614 8.273 -7.505 1.00 87.25 100 ARG A N 1
ATOM 726 C CA . ARG A 1 100 ? 10.433 9.400 -7.048 1.00 87.25 100 ARG A CA 1
ATOM 727 C C . ARG A 1 100 ? 11.769 9.390 -7.763 1.00 87.25 100 ARG A C 1
ATOM 729 O O . ARG A 1 100 ? 12.478 8.391 -7.705 1.00 87.25 100 ARG A O 1
ATOM 736 N N . ARG A 1 101 ? 12.131 10.518 -8.377 1.00 80.81 101 ARG A N 1
ATOM 737 C CA . ARG A 1 101 ? 13.480 10.723 -8.915 1.00 80.81 101 ARG A CA 1
ATOM 738 C C . ARG A 1 101 ? 14.495 10.768 -7.776 1.00 80.81 101 ARG A C 1
ATOM 740 O O . ARG A 1 101 ? 14.234 11.405 -6.755 1.00 80.81 101 ARG A O 1
ATOM 747 N N . SER A 1 102 ? 15.643 10.117 -7.962 1.00 68.88 102 SER A N 1
ATOM 748 C CA . SER A 1 102 ? 16.761 10.219 -7.019 1.00 68.88 102 SER A CA 1
ATOM 749 C C . SER A 1 102 ? 17.467 11.579 -7.099 1.00 68.88 102 SER A C 1
ATOM 751 O O . SER A 1 102 ? 18.110 11.991 -6.139 1.00 68.88 102 SER A O 1
ATOM 753 N N . ALA A 1 103 ? 17.342 12.291 -8.225 1.00 64.31 103 ALA A N 1
ATOM 754 C CA . ALA A 1 103 ? 18.003 13.572 -8.441 1.00 64.31 103 ALA A CA 1
ATOM 755 C C . ALA A 1 103 ? 17.318 14.726 -7.688 1.00 64.31 103 ALA A C 1
ATOM 757 O O . ALA A 1 103 ? 16.105 14.939 -7.787 1.00 64.31 103 ALA A O 1
ATOM 758 N N . THR A 1 104 ? 18.124 15.507 -6.976 1.00 59.00 104 THR A N 1
ATOM 759 C CA . THR A 1 104 ? 17.739 16.786 -6.376 1.00 59.00 104 THR A CA 1
ATOM 760 C C . THR A 1 104 ? 17.662 17.841 -7.480 1.00 59.00 104 THR A C 1
ATOM 762 O O . THR A 1 104 ? 18.647 18.072 -8.175 1.00 59.00 104 THR A O 1
ATOM 765 N N . VAL A 1 105 ? 16.513 18.498 -7.658 1.00 56.94 105 VAL A N 1
ATOM 766 C CA . VAL A 1 105 ? 16.390 19.622 -8.603 1.00 56.94 105 VAL A CA 1
ATOM 767 C C . VAL A 1 105 ? 16.505 20.904 -7.786 1.00 56.94 105 VAL A C 1
ATOM 769 O O . VAL A 1 105 ? 15.670 21.157 -6.920 1.00 56.94 105 VAL A O 1
ATOM 772 N N . TRP A 1 106 ? 17.570 21.680 -8.012 1.00 59.38 106 TRP A N 1
ATOM 773 C CA . TRP A 1 106 ? 17.848 22.939 -7.297 1.00 59.38 106 TRP A CA 1
ATOM 774 C C . TRP A 1 106 ? 17.783 22.831 -5.763 1.00 59.38 106 TRP A C 1
ATOM 776 O O . TRP A 1 106 ? 17.094 23.599 -5.095 1.00 59.38 106 TRP A O 1
ATOM 786 N N . GLY A 1 107 ? 18.460 21.834 -5.185 1.00 59.75 107 GLY A N 1
ATOM 787 C CA . GLY A 1 107 ? 18.554 21.675 -3.725 1.00 59.75 107 GLY A CA 1
ATOM 788 C C . GLY A 1 107 ? 17.256 21.243 -3.028 1.00 59.75 107 GLY A C 1
ATOM 789 O O . GLY A 1 107 ? 17.274 20.952 -1.836 1.00 59.75 107 GLY A O 1
ATOM 790 N N . LYS A 1 108 ? 16.138 21.127 -3.757 1.00 58.38 108 LYS A N 1
ATOM 791 C CA . LYS A 1 108 ? 14.884 20.559 -3.257 1.00 58.38 108 LYS A CA 1
ATOM 792 C C . LYS A 1 108 ? 14.756 19.125 -3.739 1.00 58.38 108 LYS A C 1
ATOM 794 O O . LYS A 1 108 ? 14.923 18.825 -4.925 1.00 58.38 108 LYS A O 1
ATOM 799 N N . VAL A 1 109 ? 14.431 18.216 -2.823 1.00 58.66 109 VAL A N 1
ATOM 800 C CA . VAL A 1 109 ? 14.097 16.862 -3.247 1.00 58.66 109 VAL A CA 1
ATOM 801 C C . VAL A 1 109 ? 12.788 16.923 -4.019 1.00 58.66 109 VAL A C 1
ATOM 803 O O . VAL A 1 109 ? 11.763 17.327 -3.469 1.00 58.66 109 VAL A O 1
ATOM 806 N N . ALA A 1 110 ? 12.824 16.526 -5.290 1.00 66.38 110 ALA A N 1
ATOM 807 C CA . ALA A 1 110 ? 11.620 16.421 -6.091 1.00 66.38 110 ALA A CA 1
ATOM 808 C C . ALA A 1 110 ? 10.606 15.518 -5.367 1.00 66.38 110 ALA A C 1
ATOM 810 O O . ALA A 1 110 ? 10.945 14.436 -4.868 1.00 66.38 110 ALA A O 1
ATOM 811 N N . GLY A 1 111 ? 9.360 15.988 -5.284 1.00 76.00 111 GLY A N 1
ATOM 812 C CA . GLY A 1 111 ? 8.256 15.191 -4.766 1.00 76.00 111 GLY A CA 1
ATOM 813 C C . GLY A 1 111 ? 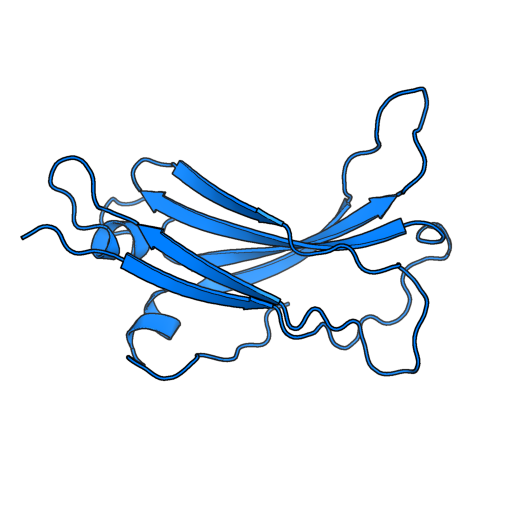8.119 13.876 -5.538 1.00 76.00 111 GLY A C 1
ATOM 814 O O . GLY A 1 111 ? 8.601 13.726 -6.661 1.00 76.00 111 GLY A O 1
ATOM 815 N N . SER A 1 112 ? 7.457 12.896 -4.932 1.00 86.88 112 SER A N 1
ATOM 816 C CA . SER A 1 112 ? 7.101 11.678 -5.663 1.00 86.88 112 SER A CA 1
ATOM 817 C C . SER A 1 112 ? 5.895 11.945 -6.565 1.00 86.88 112 SER A C 1
ATOM 819 O O . SER A 1 112 ? 4.931 12.571 -6.129 1.00 86.88 112 SER A O 1
ATOM 821 N N . ARG A 1 113 ? 5.930 11.448 -7.799 1.00 87.62 113 ARG A N 1
ATOM 822 C CA . ARG A 1 113 ? 4.808 11.411 -8.738 1.00 87.62 113 ARG A CA 1
ATOM 823 C C . ARG A 1 113 ? 3.895 10.232 -8.400 1.00 87.62 113 ARG A C 1
ATOM 825 O O . ARG A 1 113 ? 4.390 9.133 -8.172 1.00 87.62 113 ARG A O 1
ATOM 832 N N . LEU A 1 114 ? 2.587 10.461 -8.378 1.00 90.50 114 LEU A N 1
ATOM 833 C CA . LEU A 1 114 ? 1.584 9.399 -8.292 1.00 90.50 114 LEU A CA 1
ATOM 834 C C . LEU A 1 114 ? 1.440 8.736 -9.669 1.00 90.50 114 LEU A C 1
ATOM 836 O O . LEU A 1 114 ? 1.321 9.446 -10.665 1.00 90.50 114 LEU A O 1
ATOM 840 N N . LEU A 1 115 ? 1.492 7.409 -9.718 1.00 87.81 115 LEU A N 1
ATOM 841 C CA . LEU A 1 115 ? 1.328 6.617 -10.940 1.00 87.81 115 LEU A CA 1
ATOM 842 C C . LEU A 1 115 ? -0.018 5.891 -10.997 1.00 87.81 115 LEU A C 1
ATOM 844 O O . LEU A 1 115 ? -0.526 5.673 -12.086 1.00 87.81 115 LEU A O 1
ATOM 848 N N . GLY A 1 116 ? -0.586 5.537 -9.845 1.00 89.38 116 GLY A N 1
ATOM 849 C CA . GLY A 1 116 ? -1.856 4.819 -9.762 1.00 89.38 116 GLY A CA 1
ATOM 850 C C . GLY A 1 116 ? -2.391 4.789 -8.337 1.00 89.38 116 GLY A C 1
ATOM 851 O O . GLY A 1 116 ? -1.647 5.069 -7.387 1.00 89.38 116 GLY A O 1
ATOM 852 N N . ARG A 1 117 ? -3.680 4.474 -8.201 1.00 93.44 117 ARG A N 1
ATOM 853 C CA . ARG A 1 117 ? -4.372 4.316 -6.921 1.00 93.44 117 ARG A CA 1
ATOM 854 C C . ARG A 1 117 ? -5.163 3.022 -6.915 1.00 93.44 117 ARG A C 1
ATOM 856 O O . ARG A 1 117 ? -5.676 2.625 -7.946 1.00 93.44 117 ARG A O 1
ATOM 863 N N . GLY A 1 118 ? -5.282 2.425 -5.744 1.00 91.38 118 GLY A N 1
ATOM 864 C CA . GLY A 1 118 ? -6.142 1.278 -5.505 1.00 91.38 118 GLY A CA 1
ATOM 865 C C . GLY A 1 118 ? -6.709 1.351 -4.098 1.00 91.38 118 GLY A C 1
ATOM 866 O O . GLY A 1 118 ? -6.116 1.992 -3.231 1.00 91.38 118 GLY A O 1
ATOM 867 N N . GLU A 1 119 ? -7.846 0.716 -3.862 1.00 90.81 119 GLU A N 1
ATOM 868 C CA . GLU A 1 119 ? -8.482 0.688 -2.547 1.00 90.81 119 GLU A CA 1
ATOM 869 C C . GLU A 1 119 ? -8.931 -0.736 -2.224 1.00 90.81 119 GLU A C 1
ATOM 871 O O . GLU A 1 119 ? -9.352 -1.474 -3.113 1.00 90.81 119 GLU A O 1
ATOM 876 N N . VAL A 1 120 ? -8.814 -1.126 -0.955 1.00 87.75 120 VAL A N 1
ATOM 877 C CA . VAL A 1 120 ? -9.354 -2.390 -0.434 1.00 87.75 120 VAL A CA 1
ATOM 878 C C . VAL A 1 120 ? -10.287 -2.051 0.712 1.00 87.75 120 VAL A C 1
ATOM 880 O O . VAL A 1 120 ? -9.838 -1.476 1.706 1.00 87.75 120 VAL A O 1
ATOM 883 N N . ALA A 1 121 ? -11.571 -2.374 0.571 1.00 85.00 121 ALA A N 1
ATOM 884 C CA . ALA A 1 121 ? -12.550 -2.094 1.607 1.00 85.00 121 ALA A CA 1
ATOM 885 C C . ALA A 1 121 ? -12.297 -2.963 2.848 1.00 85.00 121 ALA A C 1
ATOM 887 O O . ALA A 1 121 ? -11.939 -4.136 2.746 1.00 85.00 121 ALA A O 1
ATOM 888 N N . TRP A 1 122 ? -12.506 -2.399 4.037 1.00 80.62 122 TRP A N 1
ATOM 889 C CA . TRP A 1 122 ? -12.387 -3.145 5.289 1.00 80.62 122 TRP A CA 1
ATOM 890 C C . TRP A 1 122 ? -13.431 -4.252 5.402 1.00 80.62 122 TRP A C 1
ATOM 892 O O . TRP A 1 122 ? -13.113 -5.297 5.960 1.00 80.62 122 TRP A O 1
ATOM 902 N N . SER A 1 123 ? -14.629 -4.060 4.838 1.00 78.06 123 SER A N 1
ATOM 903 C CA . SER A 1 123 ? -15.651 -5.112 4.740 1.00 78.06 123 SER A CA 1
ATOM 904 C C . SER A 1 123 ? -15.081 -6.377 4.101 1.00 78.06 123 SER A C 1
ATOM 906 O O . SER A 1 123 ? -15.205 -7.462 4.659 1.00 78.06 123 SER A O 1
ATOM 908 N N . ASP A 1 124 ? -14.330 -6.216 3.011 1.00 78.19 124 ASP A N 1
ATOM 909 C CA . ASP A 1 124 ? -13.755 -7.335 2.265 1.00 78.19 124 ASP A CA 1
ATOM 910 C C . ASP A 1 124 ? -12.708 -8.096 3.087 1.00 78.19 124 ASP A C 1
ATOM 912 O O . ASP A 1 124 ? -12.505 -9.286 2.861 1.00 78.19 124 ASP A O 1
ATOM 916 N N . ALA A 1 125 ? -12.035 -7.416 4.023 1.00 74.88 125 ALA A N 1
ATOM 917 C CA . ALA A 1 125 ? -11.014 -7.989 4.899 1.00 74.88 125 ALA A CA 1
ATOM 918 C C . ALA A 1 125 ? -11.593 -8.609 6.184 1.00 74.88 125 ALA A C 1
ATOM 920 O O . ALA A 1 125 ? -11.030 -9.566 6.712 1.00 74.88 125 ALA A O 1
ATOM 921 N N . ILE A 1 126 ? -12.699 -8.066 6.701 1.00 72.12 126 ILE A N 1
ATOM 922 C CA . ILE A 1 126 ? -13.318 -8.492 7.966 1.00 72.12 126 ILE A CA 1
ATOM 923 C C . ILE A 1 126 ? -14.201 -9.727 7.771 1.00 72.12 126 ILE A C 1
ATOM 925 O O . ILE A 1 126 ? -14.242 -10.584 8.655 1.00 72.12 126 ILE A O 1
ATOM 929 N N . ASP A 1 127 ? -14.829 -9.874 6.603 1.00 67.31 127 ASP A N 1
ATOM 930 C CA . ASP A 1 127 ? -15.695 -11.016 6.277 1.00 67.31 127 ASP A CA 1
ATOM 931 C C . ASP A 1 127 ? -14.927 -12.350 6.129 1.00 67.31 127 ASP A C 1
ATOM 933 O O . ASP A 1 127 ? -15.524 -13.403 5.907 1.00 67.31 127 ASP A O 1
ATOM 937 N N . SER A 1 128 ? -13.595 -12.347 6.271 1.00 61.81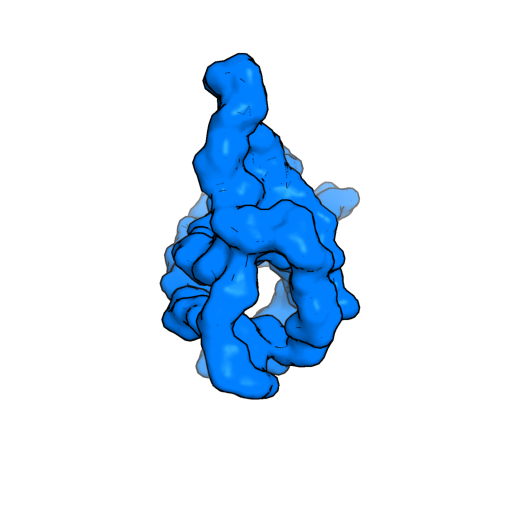 128 SER A N 1
ATOM 938 C CA . SER A 1 128 ? -12.741 -13.547 6.257 1.00 61.81 128 SER A CA 1
ATOM 939 C C . SER A 1 128 ? -11.727 -13.569 7.416 1.00 61.81 128 SER A C 1
ATOM 941 O O . SER A 1 128 ? -10.518 -13.465 7.188 1.00 61.81 128 SER A O 1
ATOM 943 N N . PRO A 1 129 ? -12.172 -13.733 8.678 1.00 63.91 129 PRO A N 1
ATOM 944 C CA . PRO A 1 129 ? -11.278 -13.734 9.833 1.00 63.91 129 PRO A CA 1
ATOM 945 C C . PRO A 1 129 ? -10.226 -14.849 9.733 1.00 63.91 129 PRO A C 1
ATOM 947 O O . PRO A 1 129 ? -10.561 -16.027 9.628 1.00 63.91 129 PRO A O 1
ATOM 950 N N . GLY A 1 130 ? -8.944 -14.483 9.789 1.00 63.44 130 GLY A N 1
ATOM 951 C CA . GLY A 1 130 ? -7.822 -15.431 9.802 1.00 63.44 130 GLY A CA 1
ATOM 952 C C . GLY A 1 130 ? -7.316 -15.885 8.429 1.00 63.44 130 GLY A C 1
ATOM 953 O O . GLY A 1 130 ? -6.277 -16.544 8.374 1.00 63.44 130 GLY A O 1
ATOM 954 N N . ALA A 1 131 ? -7.975 -15.501 7.331 1.00 67.38 131 ALA A N 1
ATOM 955 C CA . ALA A 1 131 ? -7.474 -15.724 5.977 1.00 67.38 131 ALA A CA 1
ATOM 956 C C . ALA A 1 131 ? -6.979 -14.400 5.366 1.00 67.38 131 ALA A C 1
ATOM 958 O O . ALA A 1 131 ? -7.694 -13.399 5.418 1.00 67.38 131 ALA A O 1
ATOM 959 N N . PRO A 1 132 ? -5.769 -14.354 4.777 1.00 71.00 132 PRO A N 1
ATOM 960 C CA . PRO A 1 132 ? -5.316 -13.163 4.077 1.00 71.00 132 PRO A CA 1
ATOM 961 C C . PRO A 1 132 ? -6.175 -12.938 2.830 1.00 71.00 132 PRO A C 1
ATOM 963 O O . PRO A 1 132 ? -6.334 -13.826 1.992 1.00 71.00 132 PRO A O 1
ATOM 966 N N . VAL A 1 133 ? -6.706 -11.728 2.692 1.00 80.75 133 VAL A N 1
ATOM 967 C CA . VAL A 1 133 ? -7.458 -11.321 1.506 1.00 80.75 133 VAL A CA 1
ATOM 968 C C . VAL A 1 133 ? -6.475 -10.782 0.471 1.00 80.75 133 VAL A C 1
ATOM 970 O O . VAL A 1 133 ? -6.014 -9.647 0.560 1.00 80.75 133 VAL A O 1
ATOM 973 N N . GLU A 1 134 ? -6.123 -11.614 -0.512 1.00 85.88 134 GLU A N 1
ATOM 974 C CA . GLU A 1 134 ? -5.296 -11.196 -1.649 1.00 85.88 134 GLU A CA 1
ATOM 975 C C . GLU A 1 134 ? -6.166 -10.519 -2.716 1.00 85.88 134 GLU A C 1
ATOM 977 O O . GLU A 1 134 ? -7.178 -11.071 -3.169 1.00 85.88 134 GLU A O 1
ATOM 982 N N . ARG A 1 135 ? -5.782 -9.303 -3.120 1.00 86.62 135 ARG A N 1
ATOM 983 C CA . ARG A 1 135 ? -6.483 -8.516 -4.140 1.00 86.62 135 ARG A CA 1
ATOM 984 C C . ARG A 1 135 ? -5.500 -7.821 -5.069 1.00 86.62 135 ARG A C 1
ATOM 986 O O . ARG A 1 135 ? -4.505 -7.249 -4.632 1.00 86.62 135 ARG A O 1
ATOM 993 N N . TRP A 1 136 ? -5.844 -7.824 -6.352 1.00 88.69 136 TRP A N 1
ATOM 994 C CA . TRP A 1 136 ? -5.291 -6.890 -7.322 1.00 88.69 136 TRP A CA 1
ATOM 995 C C . TRP A 1 136 ? -6.074 -5.593 -7.260 1.00 88.69 136 TRP A C 1
ATOM 997 O O . TRP A 1 136 ? -7.300 -5.617 -7.338 1.00 88.69 136 TRP A O 1
ATOM 1007 N N . VAL A 1 137 ? -5.365 -4.478 -7.136 1.00 84.94 137 VAL A N 1
ATOM 1008 C CA . VAL A 1 137 ? -5.955 -3.141 -7.132 1.00 84.94 137 VAL A CA 1
ATOM 1009 C C . VAL A 1 137 ? -5.213 -2.282 -8.151 1.00 84.94 137 VAL A C 1
ATOM 1011 O O . VAL A 1 137 ? -3.980 -2.319 -8.202 1.00 84.94 137 VAL A O 1
ATOM 1014 N N . GLY A 1 138 ? -5.945 -1.556 -8.992 1.00 70.88 138 GLY A N 1
ATOM 1015 C CA . GLY A 1 138 ? -5.390 -0.779 -10.099 1.00 70.88 138 GLY A CA 1
ATOM 1016 C C . GLY A 1 138 ? -6.417 0.135 -10.733 1.00 70.88 138 GLY A C 1
ATOM 1017 O O . GLY A 1 138 ? -7.616 -0.214 -10.669 1.00 70.88 138 GLY A O 1
#

Sequence (138 aa):
MARLLQCDVAVVRLANLDVLPPSAAGSHLFVRYYIAIGGGKRIRVDTRKLPCGGGTGEGPRWDERASLECRGGGGTDPLEEALGGGGRSGAAVQFELRCRRSATVWGKVAGSRLLGRGEVAWSDAIDSPGAPVERWVG

pLDDT: mean 76.49, std 13.72, range [43.44, 95.81]

Foldseek 3Di:
DADKDKDKDWDFFDADPPDDDPVLQQKWKWKWKWAFQAPPDIDIDIADTDRDDDDDNGGDTRRDMDIDIHTDDDPDHSVCRLCCVPVDDNFWMKMWIWMFHPDDDPVHGDDIDTDDMFIDGVVQVVVDPPDDDDDDTD

Organism: Iris pallida (NCBI:txid29817)

Radius of gyration: 17.17 Å; chains: 1; bounding box: 38×39×47 Å